Protein AF-A0A916RIY2-F1 (afdb_monomer_lite)

Organism: NCBI:txid2040573

Sequence (69 aa):
MRASLRRDVARHPNDFIVFATEAGALEFFAQHRASVEVETDPRMIERGVLGYSQGKTVVVVPWLTTARF

Structure (mmCIF, N/CA/C/O backbone):
data_AF-A0A916RIY2-F1
#
_entry.id   AF-A0A916RIY2-F1
#
loop_
_atom_site.group_PDB
_atom_site.id
_atom_site.type_symbol
_atom_site.label_atom_id
_atom_site.label_alt_id
_atom_site.label_comp_id
_atom_site.label_asym_id
_atom_site.label_entity_id
_atom_site.label_seq_id
_atom_site.pdbx_PDB_ins_code
_atom_site.Cartn_x
_atom_site.Cartn_y
_atom_site.C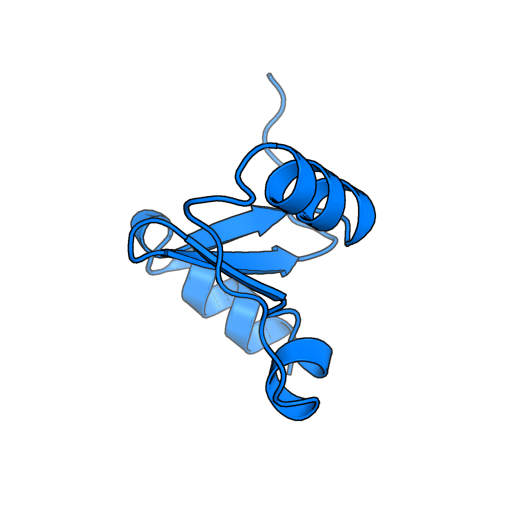artn_z
_atom_site.occupancy
_atom_site.B_iso_or_equiv
_atom_site.auth_seq_id
_atom_site.auth_comp_id
_atom_site.auth_asym_id
_atom_site.auth_atom_id
_atom_site.pdbx_PDB_model_num
ATOM 1 N N . MET A 1 1 ? 9.054 -12.245 7.260 1.00 56.03 1 MET A N 1
ATOM 2 C CA . MET A 1 1 ? 8.716 -10.809 7.432 1.00 56.03 1 MET A CA 1
ATOM 3 C C . MET A 1 1 ? 7.279 -10.444 7.044 1.00 56.03 1 MET A C 1
ATOM 5 O O . MET A 1 1 ? 6.609 -9.839 7.869 1.00 56.03 1 MET A O 1
ATOM 9 N N . ARG A 1 2 ? 6.742 -10.864 5.885 1.00 60.25 2 ARG A N 1
ATOM 10 C CA . ARG A 1 2 ? 5.349 -10.566 5.449 1.00 60.25 2 ARG A CA 1
ATOM 11 C C . ARG A 1 2 ? 4.224 -10.980 6.421 1.00 60.25 2 ARG A C 1
ATOM 13 O O . ARG A 1 2 ? 3.163 -10.368 6.438 1.00 60.25 2 ARG A O 1
ATOM 20 N N . ALA A 1 3 ? 4.457 -11.984 7.269 1.00 62.97 3 ALA A N 1
ATOM 21 C CA . ALA A 1 3 ? 3.513 -12.387 8.318 1.00 62.97 3 ALA A CA 1
ATOM 22 C C . ALA A 1 3 ? 3.361 -11.354 9.457 1.00 62.97 3 ALA A C 1
ATOM 24 O O . ALA A 1 3 ? 2.384 -11.418 10.201 1.00 62.97 3 ALA A O 1
ATOM 25 N N . SER A 1 4 ? 4.316 -10.426 9.622 1.00 79.19 4 SER A N 1
ATOM 26 C CA . SER A 1 4 ? 4.180 -9.316 10.578 1.00 79.19 4 SER A CA 1
ATOM 27 C C . SER A 1 4 ? 3.240 -8.257 10.023 1.00 79.19 4 SER A C 1
ATOM 29 O O . SER A 1 4 ? 2.219 -7.994 10.639 1.00 79.19 4 SER A O 1
ATOM 31 N N . LEU A 1 5 ? 3.492 -7.788 8.794 1.00 83.12 5 LEU A N 1
ATOM 32 C CA . LEU A 1 5 ? 2.664 -6.766 8.153 1.00 83.12 5 LEU A CA 1
ATOM 33 C C . LEU A 1 5 ? 1.195 -7.188 8.052 1.00 83.12 5 LEU A C 1
ATOM 35 O O . LEU A 1 5 ? 0.296 -6.410 8.337 1.00 83.12 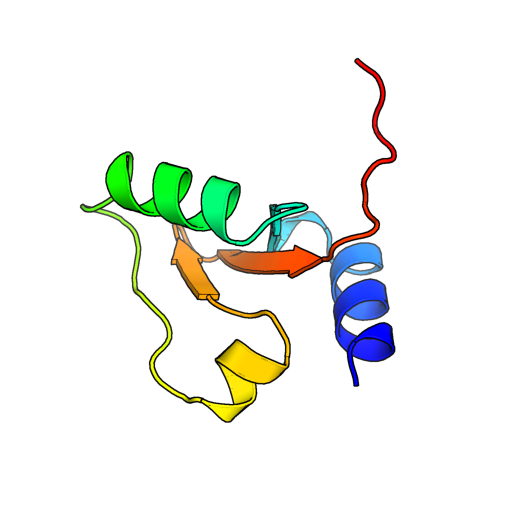5 LEU A O 1
ATOM 39 N N . ARG A 1 6 ? 0.937 -8.461 7.733 1.00 84.25 6 ARG A N 1
ATOM 40 C CA . ARG A 1 6 ? -0.427 -9.005 7.727 1.00 84.25 6 ARG A CA 1
ATOM 41 C C . ARG A 1 6 ? -1.113 -8.905 9.094 1.00 84.25 6 ARG A C 1
ATOM 43 O O . ARG A 1 6 ? -2.302 -8.616 9.153 1.00 84.25 6 ARG A O 1
ATOM 50 N N . ARG A 1 7 ? -0.389 -9.193 10.180 1.00 85.94 7 ARG A N 1
ATOM 51 C CA . ARG A 1 7 ? -0.933 -9.094 11.541 1.00 85.94 7 ARG A CA 1
ATOM 52 C C . ARG A 1 7 ? -1.171 -7.643 11.935 1.00 85.94 7 ARG A C 1
ATOM 54 O O . ARG A 1 7 ? -2.184 -7.376 12.566 1.00 85.94 7 ARG A O 1
ATOM 61 N N . ASP A 1 8 ? -0.288 -6.741 11.530 1.00 86.81 8 ASP A N 1
ATOM 62 C CA . ASP A 1 8 ? -0.420 -5.313 11.817 1.00 86.81 8 ASP A CA 1
ATOM 63 C C . ASP A 1 8 ? -1.641 -4.728 11.090 1.00 86.81 8 ASP A C 1
ATOM 65 O O . ASP A 1 8 ? -2.486 -4.105 11.728 1.00 86.81 8 ASP A O 1
ATOM 69 N N . VAL A 1 9 ? -1.827 -5.071 9.810 1.00 88.38 9 VAL A N 1
ATOM 70 C CA . VAL A 1 9 ? -3.035 -4.739 9.032 1.00 88.38 9 VAL A CA 1
ATOM 71 C C . VAL A 1 9 ? -4.302 -5.295 9.686 1.00 88.38 9 VAL A C 1
ATOM 73 O O . VAL A 1 9 ? -5.299 -4.591 9.793 1.00 88.38 9 VAL A O 1
ATOM 76 N N . ALA A 1 10 ? -4.281 -6.547 10.151 1.00 87.81 10 ALA A N 1
ATOM 77 C CA . ALA A 1 10 ? -5.448 -7.158 10.788 1.00 87.81 10 ALA A CA 1
ATOM 78 C C . ALA A 1 10 ? -5.799 -6.524 12.147 1.00 87.81 10 ALA A C 1
ATOM 80 O O . ALA A 1 10 ? -6.969 -6.498 12.521 1.00 87.81 10 ALA A O 1
ATOM 81 N N . ARG A 1 11 ? -4.803 -6.032 12.896 1.00 90.44 11 ARG A N 1
ATOM 82 C CA . ARG A 1 11 ? -5.011 -5.365 14.192 1.00 90.44 11 ARG A CA 1
ATOM 83 C C . ARG A 1 11 ? -5.437 -3.909 14.046 1.00 90.44 11 ARG A C 1
ATOM 85 O O . ARG A 1 11 ? -6.192 -3.426 14.884 1.00 90.44 11 ARG A O 1
ATOM 92 N N . HIS A 1 12 ? -4.966 -3.233 13.003 1.00 90.44 12 HIS A N 1
ATOM 93 C CA . HIS A 1 12 ? -5.181 -1.804 12.797 1.00 90.44 12 HIS A CA 1
ATOM 94 C C . HIS A 1 12 ? -5.682 -1.506 11.374 1.00 90.44 12 HIS A C 1
ATOM 96 O O . HIS A 1 12 ? -5.050 -0.747 10.645 1.00 90.44 12 HIS A O 1
ATOM 102 N N . PRO A 1 13 ? -6.821 -2.077 10.937 1.00 87.75 13 PRO A N 1
ATOM 103 C CA . PRO A 1 13 ? -7.250 -2.012 9.535 1.00 87.75 13 PRO A CA 1
ATOM 104 C C . PRO A 1 13 ? -7.490 -0.586 9.020 1.00 87.75 13 PRO A C 1
ATOM 106 O O . PRO A 1 13 ? -7.403 -0.344 7.821 1.00 87.75 13 PRO A O 1
ATOM 109 N N . ASN A 1 14 ? -7.767 0.366 9.913 1.00 91.12 14 ASN A N 1
ATOM 110 C CA . ASN A 1 14 ? -8.020 1.759 9.547 1.00 91.12 14 ASN A CA 1
ATOM 111 C C . ASN A 1 14 ? -6.747 2.548 9.211 1.00 91.12 14 ASN A C 1
ATOM 113 O O . ASN A 1 14 ? -6.851 3.578 8.540 1.00 91.12 14 ASN A O 1
ATOM 117 N N . ASP A 1 15 ? -5.579 2.047 9.615 1.00 92.94 15 ASP A N 1
ATOM 118 C CA . ASP A 1 15 ? -4.286 2.722 9.451 1.00 92.94 15 ASP A CA 1
ATOM 119 C C . ASP A 1 15 ? -3.631 2.389 8.099 1.00 92.94 15 ASP A C 1
ATOM 121 O O . ASP A 1 15 ? -2.616 2.982 7.722 1.00 92.94 15 ASP A O 1
ATOM 125 N N . PHE A 1 16 ? -4.219 1.454 7.341 1.00 92.25 16 PHE A N 1
ATOM 126 C CA . PHE A 1 16 ? -3.664 0.948 6.090 1.00 92.25 16 PHE A CA 1
ATOM 127 C C . PHE A 1 16 ? -4.623 1.107 4.911 1.00 92.25 16 PHE A C 1
ATOM 129 O O . PHE A 1 16 ? -5.837 0.950 5.030 1.00 92.25 16 PHE A O 1
ATOM 136 N N . ILE A 1 17 ? -4.047 1.351 3.738 1.00 92.88 17 ILE A N 1
ATOM 137 C CA . ILE A 1 17 ? -4.695 1.156 2.441 1.00 92.88 17 ILE A CA 1
ATOM 138 C C . ILE A 1 17 ? -4.031 -0.071 1.823 1.00 92.88 17 ILE A C 1
ATOM 140 O O . ILE A 1 17 ? -2.835 -0.059 1.533 1.00 92.88 17 ILE A O 1
ATOM 144 N N . VAL A 1 18 ? -4.789 -1.155 1.685 1.00 92.44 18 VAL A N 1
ATOM 145 C CA . VAL A 1 18 ? -4.239 -2.470 1.347 1.00 92.44 18 VAL A CA 1
ATOM 146 C C . VAL A 1 18 ? -4.575 -2.835 -0.088 1.00 92.44 18 VAL A C 1
ATOM 148 O O . VAL A 1 18 ? -5.740 -2.847 -0.476 1.00 92.44 18 VAL A O 1
ATOM 151 N N . PHE A 1 19 ? -3.556 -3.221 -0.845 1.00 92.12 19 PHE A N 1
ATOM 152 C CA . PHE A 1 19 ? -3.685 -3.737 -2.198 1.00 92.12 19 PHE A CA 1
ATOM 153 C C . PHE A 1 19 ? -3.246 -5.199 -2.265 1.00 92.12 19 PHE A C 1
ATOM 155 O O . PHE A 1 19 ? -2.322 -5.632 -1.575 1.00 92.12 19 PHE A O 1
ATOM 162 N N . ALA A 1 20 ? -3.897 -5.979 -3.126 1.00 88.50 20 ALA A N 1
ATOM 163 C CA . ALA A 1 20 ? -3.474 -7.351 -3.406 1.00 88.50 20 ALA A CA 1
ATOM 164 C C . ALA A 1 20 ? -2.253 -7.397 -4.344 1.00 88.50 20 ALA A C 1
ATOM 166 O O . ALA A 1 20 ? -1.483 -8.353 -4.315 1.00 88.50 20 ALA A O 1
ATOM 167 N N . THR A 1 21 ? -2.054 -6.368 -5.168 1.00 89.44 21 THR A N 1
ATOM 168 C CA . THR A 1 21 ? -0.978 -6.306 -6.163 1.00 89.44 21 THR A CA 1
ATOM 169 C C . THR A 1 21 ? -0.296 -4.945 -6.145 1.00 89.44 21 THR A C 1
ATOM 171 O O . THR A 1 21 ? -0.916 -3.930 -5.830 1.00 89.44 21 THR A O 1
ATOM 174 N N . GLU A 1 22 ? 0.983 -4.918 -6.523 1.00 88.06 22 GLU A N 1
ATOM 175 C CA . GLU A 1 22 ? 1.724 -3.665 -6.718 1.00 88.06 22 GLU A CA 1
ATOM 176 C C . GLU A 1 22 ? 1.098 -2.822 -7.828 1.00 88.06 22 GLU A C 1
ATOM 178 O O . GLU A 1 22 ? 0.958 -1.617 -7.665 1.00 88.06 22 GLU A O 1
ATOM 183 N N . ALA A 1 23 ? 0.622 -3.453 -8.907 1.00 90.00 23 ALA A N 1
ATOM 184 C CA . ALA A 1 23 ? -0.070 -2.757 -9.989 1.00 90.00 23 ALA A CA 1
ATOM 185 C C . ALA A 1 23 ? -1.278 -1.945 -9.485 1.00 90.00 23 ALA A C 1
ATOM 187 O O . ALA A 1 23 ? -1.395 -0.771 -9.820 1.00 90.00 23 ALA A O 1
ATOM 188 N N . GLY A 1 24 ? -2.119 -2.523 -8.617 1.00 90.44 24 GLY A N 1
ATOM 189 C CA . GLY A 1 24 ? -3.268 -1.804 -8.054 1.00 90.44 24 GLY A CA 1
ATOM 190 C C . GLY A 1 24 ? -2.861 -0.626 -7.162 1.00 90.44 24 GLY A C 1
ATOM 191 O O . GLY A 1 24 ? -3.482 0.434 -7.210 1.00 90.44 24 GLY A O 1
ATOM 192 N N . ALA A 1 25 ? -1.781 -0.773 -6.391 1.00 90.81 25 ALA A N 1
ATOM 193 C CA . ALA A 1 25 ? -1.244 0.327 -5.593 1.00 90.81 25 ALA A CA 1
ATOM 194 C C . ALA A 1 25 ? -0.658 1.451 -6.469 1.00 90.81 25 ALA A C 1
ATOM 196 O O . ALA A 1 25 ? -0.844 2.630 -6.173 1.00 90.81 25 ALA A O 1
ATOM 197 N N . LEU A 1 26 ? 0.011 1.100 -7.571 1.00 90.62 26 LEU A N 1
ATOM 198 C CA . LEU A 1 26 ? 0.562 2.069 -8.519 1.00 90.62 26 LEU A CA 1
ATOM 199 C C . LEU A 1 26 ? -0.540 2.826 -9.275 1.00 90.62 26 LEU A C 1
ATOM 201 O O . LEU A 1 26 ? -0.424 4.037 -9.463 1.00 90.62 26 LEU A O 1
ATOM 205 N N . GLU A 1 27 ? -1.630 2.158 -9.659 1.00 93.25 27 GLU A N 1
ATOM 206 C CA . GLU A 1 27 ? -2.812 2.827 -10.221 1.00 93.25 27 GLU A CA 1
ATOM 207 C C . GLU A 1 27 ? -3.429 3.810 -9.220 1.00 93.25 27 GLU A C 1
ATOM 209 O O . GLU A 1 27 ? -3.734 4.951 -9.574 1.00 93.25 27 GLU A O 1
ATOM 214 N N . PHE A 1 28 ? -3.543 3.409 -7.950 1.00 92.38 28 PHE A N 1
ATOM 215 C CA . PHE A 1 28 ? -3.996 4.298 -6.883 1.00 92.38 28 PHE A CA 1
ATOM 216 C C . PHE A 1 28 ? -3.094 5.535 -6.749 1.00 92.38 28 PHE A C 1
ATOM 218 O O . PHE A 1 28 ? -3.606 6.654 -6.668 1.00 92.38 28 PHE A O 1
ATOM 225 N N . PHE A 1 29 ? -1.769 5.368 -6.803 1.00 92.88 29 PHE A N 1
ATOM 226 C CA . PHE A 1 29 ? -0.815 6.484 -6.776 1.00 92.88 29 PHE A CA 1
ATOM 227 C C . PHE A 1 29 ? -0.968 7.417 -7.975 1.00 92.88 29 PHE A C 1
ATOM 229 O O . PHE A 1 29 ? -0.919 8.636 -7.811 1.00 92.88 29 PHE A O 1
ATOM 236 N N . ALA A 1 30 ? -1.194 6.869 -9.169 1.00 91.88 30 ALA A N 1
ATOM 237 C CA . ALA A 1 30 ? -1.421 7.669 -10.366 1.00 91.88 30 ALA A CA 1
ATOM 238 C C . ALA A 1 30 ? -2.685 8.538 -10.241 1.00 91.88 30 ALA A C 1
ATOM 240 O O . ALA A 1 30 ? -2.663 9.710 -10.620 1.00 91.88 30 ALA A O 1
ATOM 241 N N . GLN A 1 31 ? -3.758 7.994 -9.660 1.00 92.56 31 GLN A N 1
ATOM 242 C CA . GLN A 1 31 ? -5.022 8.708 -9.446 1.00 92.56 31 GLN A CA 1
ATOM 243 C C . GLN A 1 31 ? -4.945 9.753 -8.320 1.00 92.56 31 GLN A C 1
ATOM 245 O O . GLN A 1 31 ? -5.600 10.789 -8.400 1.00 92.56 31 GLN A O 1
ATOM 250 N N . HIS A 1 32 ? -4.125 9.513 -7.293 1.00 89.69 32 HIS A N 1
ATOM 251 C CA . HIS A 1 32 ? -4.044 10.344 -6.083 1.00 89.69 32 HIS A CA 1
ATOM 252 C C . HIS A 1 32 ? -2.712 11.091 -5.959 1.00 89.69 32 HIS A C 1
ATOM 254 O O . HIS A 1 32 ? -2.283 11.430 -4.858 1.00 89.69 32 HIS A O 1
ATOM 260 N N . ARG A 1 33 ? -2.053 11.378 -7.086 1.00 81.00 33 ARG A N 1
ATOM 261 C CA . ARG A 1 33 ? -0.682 11.912 -7.144 1.00 81.00 33 ARG A CA 1
ATOM 262 C C . ARG A 1 33 ? -0.442 13.172 -6.299 1.00 81.00 33 ARG A C 1
ATOM 264 O O . ARG A 1 33 ? 0.676 13.395 -5.857 1.00 81.00 33 ARG A O 1
ATOM 271 N N . ALA A 1 34 ? -1.470 13.989 -6.072 1.00 85.81 34 ALA A N 1
ATOM 272 C CA . ALA A 1 34 ? -1.383 15.203 -5.254 1.00 85.81 34 ALA A CA 1
ATOM 273 C C . ALA A 1 34 ? -1.390 14.942 -3.733 1.00 85.81 34 ALA A C 1
ATOM 275 O O . ALA A 1 34 ? -1.173 15.864 -2.952 1.00 85.81 34 ALA A O 1
ATOM 276 N N . SER A 1 35 ? -1.694 13.720 -3.295 1.00 86.50 35 SER A N 1
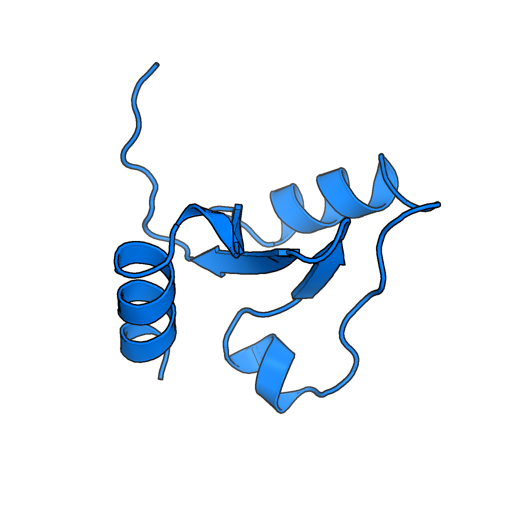ATOM 277 C CA . SER A 1 35 ? -1.950 13.375 -1.887 1.00 86.50 35 SER A CA 1
ATOM 278 C C . SER A 1 35 ? -1.297 12.053 -1.473 1.00 86.50 35 SER A C 1
ATOM 280 O O . SER A 1 35 ? -1.700 11.438 -0.481 1.00 86.50 35 SER A O 1
ATOM 282 N N . VAL A 1 36 ? -0.325 11.598 -2.261 1.00 90.12 36 VAL A N 1
ATOM 283 C CA . VAL A 1 36 ? 0.419 10.359 -2.055 1.00 90.12 36 VAL A CA 1
ATOM 284 C C . VAL A 1 36 ? 1.904 10.678 -1.998 1.00 90.12 36 VAL A C 1
ATOM 286 O O . VAL A 1 36 ? 2.436 11.350 -2.880 1.00 90.12 36 VAL A O 1
ATOM 289 N N . GLU A 1 37 ? 2.572 10.118 -0.999 1.00 93.38 37 GLU A N 1
ATOM 290 C CA . GLU A 1 37 ? 4.024 10.119 -0.865 1.00 93.38 37 GLU A CA 1
ATOM 291 C C . GLU A 1 37 ? 4.546 8.701 -1.102 1.00 93.38 37 GLU A C 1
ATOM 293 O O . GLU A 1 37 ? 4.065 7.750 -0.486 1.00 93.38 37 GLU A O 1
ATOM 298 N N . VAL A 1 38 ? 5.503 8.547 -2.018 1.00 91.44 38 VAL A N 1
ATOM 299 C CA . VAL A 1 38 ? 6.068 7.239 -2.384 1.00 91.44 38 VAL A CA 1
ATOM 300 C C . VAL A 1 38 ? 7.196 6.878 -1.419 1.00 91.44 38 VAL A C 1
ATOM 302 O O . VAL A 1 38 ? 8.072 7.699 -1.150 1.00 91.44 38 VAL A O 1
ATOM 305 N N . GLU A 1 39 ? 7.183 5.645 -0.916 1.00 93.81 39 GLU A N 1
ATOM 306 C CA . GLU A 1 39 ? 8.248 5.121 -0.059 1.00 93.81 39 GLU A CA 1
ATOM 307 C C . GLU A 1 39 ? 9.540 4.927 -0.865 1.00 93.81 39 GLU A C 1
ATOM 309 O O . GLU A 1 39 ? 9.517 4.457 -2.003 1.00 93.81 39 GLU A O 1
ATOM 314 N N . THR A 1 40 ? 10.674 5.286 -0.265 1.00 91.81 40 THR A N 1
ATOM 315 C CA . THR A 1 40 ? 11.999 5.198 -0.898 1.00 91.81 40 THR A CA 1
ATOM 316 C C . THR A 1 40 ? 12.962 4.290 -0.140 1.00 91.81 40 THR A C 1
ATOM 318 O O . THR A 1 40 ? 13.970 3.887 -0.721 1.00 91.81 40 THR A O 1
ATOM 321 N N . ASP A 1 41 ? 12.669 3.909 1.115 1.00 92.75 41 ASP A N 1
ATOM 322 C CA . ASP A 1 41 ? 13.484 2.926 1.833 1.00 92.75 41 ASP A CA 1
ATOM 323 C C . ASP A 1 41 ? 13.240 1.522 1.241 1.00 92.75 41 ASP A C 1
ATOM 325 O O . ASP A 1 41 ? 12.146 0.960 1.389 1.00 92.75 41 ASP A O 1
ATOM 329 N N . PRO A 1 42 ? 14.255 0.896 0.614 1.00 88.31 42 PRO A N 1
ATOM 330 C CA . PRO A 1 42 ? 14.106 -0.415 -0.012 1.00 88.31 42 PRO A CA 1
ATOM 331 C C . PRO A 1 42 ? 13.675 -1.497 0.983 1.00 88.31 42 PRO A C 1
ATOM 333 O O . PRO A 1 42 ? 12.951 -2.415 0.612 1.00 88.31 42 PRO A O 1
ATOM 336 N N . ARG A 1 43 ? 14.027 -1.376 2.269 1.00 90.19 43 ARG A N 1
ATOM 337 C CA . ARG A 1 43 ? 13.620 -2.339 3.306 1.00 90.19 43 ARG A CA 1
ATOM 338 C C . ARG A 1 43 ? 12.125 -2.262 3.599 1.00 90.19 43 ARG A C 1
ATOM 340 O O . ARG A 1 43 ? 11.530 -3.259 4.012 1.00 90.19 43 ARG A O 1
ATOM 347 N N . MET A 1 44 ? 11.521 -1.087 3.431 1.00 89.50 44 MET A N 1
ATOM 348 C CA . MET A 1 44 ? 10.080 -0.880 3.586 1.00 89.50 44 MET A CA 1
ATOM 349 C C . MET A 1 44 ? 9.338 -1.403 2.354 1.00 89.50 44 MET A C 1
ATOM 351 O O . MET A 1 44 ? 8.371 -2.156 2.500 1.00 89.50 44 MET A O 1
ATOM 355 N N . ILE A 1 45 ? 9.874 -1.139 1.161 1.00 88.75 45 ILE A N 1
ATOM 356 C CA . ILE A 1 45 ? 9.363 -1.678 -0.107 1.00 88.75 45 ILE A CA 1
ATOM 357 C C . ILE A 1 45 ? 9.379 -3.212 -0.099 1.00 88.75 45 ILE A C 1
ATOM 359 O O . ILE A 1 45 ? 8.355 -3.843 -0.358 1.00 88.75 45 ILE A O 1
ATOM 363 N N . GLU A 1 46 ? 10.483 -3.841 0.313 1.00 88.19 46 GLU A N 1
ATOM 364 C CA . GLU A 1 46 ? 10.594 -5.305 0.444 1.00 88.19 46 GLU A CA 1
ATOM 365 C C . GLU A 1 46 ? 9.580 -5.901 1.434 1.00 88.19 46 GLU A C 1
ATOM 367 O O . GLU A 1 46 ? 9.126 -7.045 1.291 1.00 88.19 46 GLU A O 1
ATOM 372 N N . ARG A 1 47 ? 9.192 -5.128 2.455 1.00 86.06 47 ARG A N 1
ATOM 373 C CA . ARG A 1 47 ? 8.141 -5.521 3.404 1.00 86.06 47 ARG A CA 1
ATOM 374 C C . ARG A 1 47 ? 6.740 -5.395 2.815 1.00 86.06 47 ARG A C 1
ATOM 376 O O . ARG A 1 47 ? 5.833 -6.021 3.362 1.00 86.06 47 ARG A O 1
ATOM 383 N N . GLY A 1 48 ? 6.586 -4.683 1.703 1.00 89.31 48 GLY A N 1
ATOM 384 C CA . GLY A 1 48 ? 5.326 -4.421 1.020 1.00 89.31 48 GLY A CA 1
ATOM 385 C C . GLY A 1 48 ? 4.738 -3.049 1.334 1.00 89.31 48 GLY A C 1
ATOM 386 O O . GLY A 1 48 ? 3.557 -2.864 1.084 1.00 89.31 48 GLY A O 1
ATOM 387 N N . VAL A 1 49 ? 5.502 -2.111 1.900 1.00 92.19 49 VAL A N 1
ATOM 388 C CA . VAL A 1 49 ? 5.077 -0.716 2.101 1.00 92.19 49 VAL A CA 1
ATOM 389 C C . VAL A 1 49 ? 5.494 0.092 0.880 1.00 92.19 49 VAL A 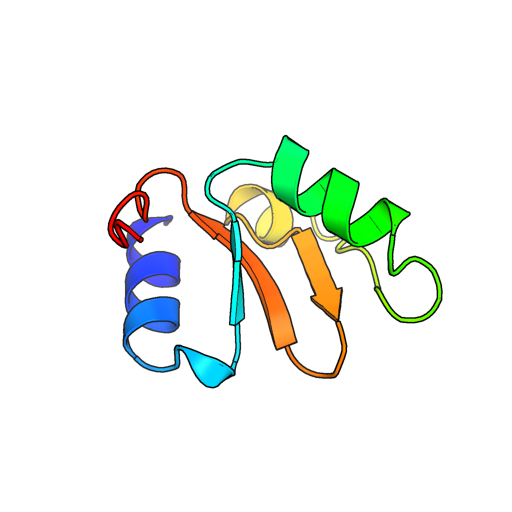C 1
ATOM 391 O O . VAL A 1 49 ? 6.676 0.142 0.560 1.00 92.19 49 VAL A O 1
ATOM 394 N N . LEU A 1 50 ? 4.535 0.708 0.192 1.00 92.94 50 LEU A N 1
ATOM 395 C CA . LEU A 1 50 ? 4.797 1.444 -1.049 1.00 92.94 50 LEU A CA 1
ATOM 396 C C . LEU A 1 50 ? 4.701 2.959 -0.889 1.00 92.94 50 LEU A C 1
ATOM 398 O O . LEU A 1 50 ? 5.168 3.695 -1.755 1.00 92.94 50 LEU A O 1
ATOM 402 N N . GLY A 1 51 ? 4.098 3.438 0.195 1.00 93.56 51 GLY A N 1
ATOM 403 C CA . GLY A 1 51 ? 3.959 4.866 0.430 1.00 93.56 51 GLY A CA 1
ATOM 404 C C . GLY A 1 51 ? 2.918 5.201 1.481 1.00 93.56 51 GLY A C 1
ATOM 405 O O . GLY A 1 51 ? 2.463 4.336 2.229 1.00 93.56 51 GLY A O 1
ATOM 406 N N . TYR A 1 52 ? 2.521 6.465 1.500 1.00 93.75 52 TYR A N 1
ATOM 407 C CA . TYR A 1 52 ? 1.600 7.032 2.474 1.00 93.75 52 TYR A CA 1
ATOM 408 C C . TYR A 1 52 ? 0.571 7.907 1.765 1.00 93.75 52 TYR A C 1
ATOM 410 O O . TYR A 1 52 ? 0.875 8.579 0.780 1.00 93.75 52 TYR A O 1
ATOM 418 N N . SER A 1 53 ? -0.668 7.891 2.249 1.00 93.88 53 SER A N 1
ATOM 419 C CA . SER A 1 53 ? -1.727 8.756 1.737 1.00 93.88 53 SER A CA 1
ATOM 420 C C . SER A 1 53 ? -2.741 9.067 2.822 1.00 93.88 53 SER A C 1
ATOM 422 O O . SER A 1 53 ? -3.220 8.161 3.499 1.00 93.88 53 SER A O 1
ATOM 424 N N . GLN A 1 54 ? -3.073 10.351 2.985 1.00 90.19 54 GLN A N 1
ATOM 425 C CA . GLN A 1 54 ? -4.085 10.817 3.945 1.00 90.19 54 GLN A CA 1
ATOM 426 C C . GLN A 1 54 ? -3.863 10.283 5.378 1.00 90.19 54 GLN A C 1
ATOM 428 O O . GLN A 1 54 ? -4.810 9.915 6.069 1.00 90.19 54 GLN A O 1
ATOM 433 N N . GLY A 1 55 ? -2.602 10.194 5.816 1.00 90.38 55 GLY A N 1
ATOM 434 C CA . GLY A 1 55 ? -2.237 9.661 7.135 1.00 90.38 55 GLY A CA 1
ATOM 435 C C . GLY A 1 55 ? -2.289 8.133 7.258 1.00 90.38 55 GLY A C 1
ATOM 436 O O . GLY A 1 55 ? -2.103 7.615 8.355 1.00 90.38 55 GLY A O 1
ATOM 437 N N . LYS A 1 56 ? -2.520 7.406 6.158 1.00 92.62 56 LYS A N 1
ATOM 438 C CA . LYS A 1 56 ? -2.529 5.938 6.105 1.00 92.62 56 LYS A CA 1
ATOM 439 C C . LYS A 1 56 ? -1.325 5.396 5.353 1.00 92.62 56 LYS A C 1
ATOM 441 O O . LYS A 1 56 ? -0.834 6.022 4.415 1.00 92.62 56 LYS A O 1
ATOM 446 N N . THR A 1 57 ? -0.899 4.193 5.718 1.00 94.31 57 THR A N 1
ATOM 447 C CA . THR A 1 57 ? 0.196 3.490 5.038 1.00 94.31 57 THR A CA 1
ATOM 448 C C . THR A 1 57 ? -0.355 2.657 3.885 1.00 94.31 57 THR A C 1
ATOM 450 O O . THR A 1 57 ? -1.248 1.830 4.074 1.00 94.31 57 THR A O 1
ATOM 453 N N . VAL A 1 58 ? 0.183 2.844 2.684 1.00 94.00 58 VAL A N 1
ATOM 454 C CA . VAL A 1 58 ? -0.189 2.077 1.495 1.00 94.00 58 VAL A CA 1
ATOM 455 C C . VAL A 1 58 ? 0.674 0.829 1.398 1.00 94.00 58 VAL A C 1
ATOM 457 O O . VAL A 1 58 ? 1.901 0.914 1.329 1.00 94.00 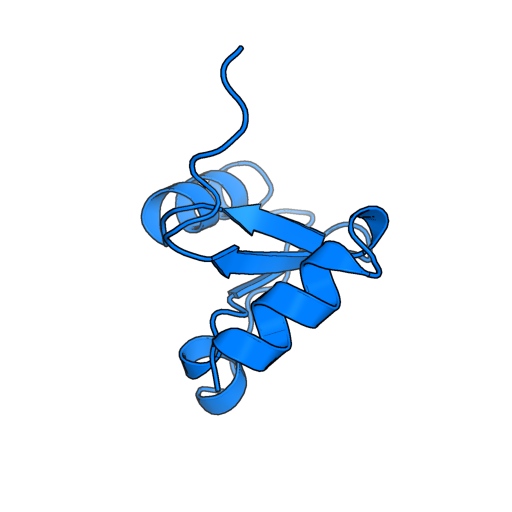58 VAL A O 1
ATOM 460 N N . VAL A 1 59 ? 0.031 -0.338 1.403 1.00 93.56 59 VAL A N 1
ATOM 461 C CA . VAL A 1 59 ? 0.717 -1.629 1.496 1.00 93.56 59 VAL A CA 1
ATOM 462 C C . VAL A 1 59 ? 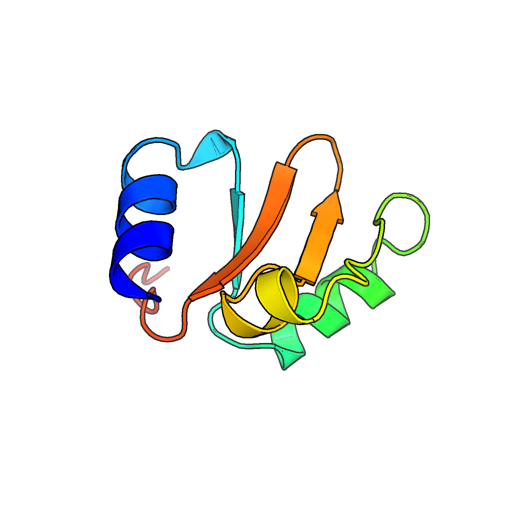0.200 -2.654 0.496 1.00 93.56 59 VAL A C 1
ATOM 464 O O . VAL A 1 59 ? -0.980 -2.669 0.156 1.00 93.56 59 VAL A O 1
ATOM 467 N N . VAL A 1 60 ? 1.072 -3.571 0.080 1.00 91.44 60 VAL A N 1
ATOM 468 C CA . VAL A 1 60 ? 0.736 -4.720 -0.763 1.00 91.44 60 VAL A CA 1
ATOM 469 C C . VAL A 1 60 ? 0.805 -6.008 0.045 1.00 91.44 60 VAL A C 1
ATOM 471 O O . VAL A 1 60 ? 1.857 -6.411 0.547 1.00 91.44 60 VAL A O 1
ATOM 474 N N . VAL A 1 61 ? -0.331 -6.697 0.138 1.00 87.81 61 VAL A N 1
ATOM 475 C CA . VAL A 1 61 ? -0.477 -7.973 0.843 1.00 87.81 61 VAL A CA 1
ATOM 476 C C . VAL A 1 61 ? -1.154 -8.985 -0.101 1.00 87.81 61 VAL A C 1
ATOM 478 O O . VAL A 1 61 ? -2.382 -9.061 -0.125 1.00 87.81 61 VAL A O 1
ATOM 481 N N . PRO A 1 62 ? -0.382 -9.820 -0.837 1.00 71.62 62 PRO A N 1
ATOM 482 C CA . PRO A 1 62 ? -0.860 -10.626 -1.980 1.00 71.62 62 PRO A CA 1
ATOM 483 C C . PRO A 1 62 ? -1.916 -11.716 -1.727 1.00 71.62 62 PRO A C 1
ATOM 485 O O . PRO A 1 62 ? -2.196 -12.513 -2.612 1.00 71.62 62 PRO A O 1
ATOM 488 N N . TRP A 1 63 ? -2.475 -11.798 -0.519 1.00 64.06 63 TRP A N 1
ATOM 489 C CA . TRP A 1 63 ? -3.397 -12.863 -0.102 1.00 64.06 63 TRP A CA 1
ATOM 490 C C . TRP A 1 63 ? -4.616 -12.336 0.661 1.00 64.06 63 TRP A C 1
ATOM 492 O O . TRP A 1 63 ? -5.402 -13.130 1.164 1.00 64.06 63 TRP A O 1
ATOM 502 N N . LEU A 1 64 ? -4.790 -11.012 0.747 1.00 56.22 64 LEU A N 1
ATOM 503 C CA . LEU A 1 64 ? -6.037 -10.391 1.208 1.00 56.22 64 LEU A CA 1
ATOM 504 C C . LEU A 1 64 ? -7.079 -10.332 0.076 1.00 56.22 64 LEU A C 1
ATOM 506 O O . LEU A 1 64 ? -7.895 -9.422 -0.000 1.00 56.22 64 LEU A O 1
ATOM 510 N N . THR A 1 65 ? -7.092 -11.346 -0.788 1.00 48.03 65 THR A N 1
ATOM 511 C CA . THR A 1 65 ? -8.196 -11.649 -1.702 1.00 48.03 65 THR A CA 1
ATOM 512 C C . THR A 1 65 ? -9.329 -12.312 -0.910 1.00 48.03 65 THR A C 1
ATOM 514 O O . THR A 1 65 ? -9.755 -13.423 -1.205 1.00 48.03 65 THR A O 1
ATOM 517 N N . THR A 1 66 ? -9.802 -11.650 0.147 1.00 49.66 66 THR A N 1
ATOM 518 C CA . THR A 1 66 ? -10.967 -12.105 0.914 1.00 49.66 66 THR A CA 1
ATOM 519 C C . THR A 1 66 ? -11.828 -10.923 1.337 1.00 49.66 66 THR A C 1
ATOM 521 O O . THR A 1 66 ? -12.029 -10.660 2.514 1.00 49.66 66 THR A O 1
ATOM 524 N N . ALA A 1 67 ? -12.375 -10.222 0.353 1.00 40.91 67 ALA A N 1
ATOM 525 C CA . ALA A 1 67 ? -13.697 -9.627 0.479 1.00 40.91 67 ALA A CA 1
ATOM 526 C C . ALA A 1 67 ? -14.351 -9.696 -0.901 1.00 40.91 67 ALA A C 1
ATOM 528 O O . ALA A 1 67 ? -14.114 -8.864 -1.771 1.00 40.91 67 ALA A O 1
ATOM 529 N N . ARG A 1 68 ? -15.110 -10.779 -1.106 1.00 39.50 68 ARG A N 1
ATOM 530 C CA . ARG A 1 68 ? -16.188 -10.825 -2.094 1.00 39.50 68 ARG A CA 1
ATOM 531 C C . ARG A 1 68 ? -17.067 -9.588 -1.872 1.00 39.50 68 ARG A C 1
ATOM 533 O O . ARG A 1 68 ? -17.537 -9.407 -0.750 1.00 39.50 68 ARG A O 1
ATOM 540 N N . PHE A 1 69 ? -17.268 -8.791 -2.913 1.00 39.00 69 PHE A N 1
ATOM 541 C CA . PHE A 1 69 ? -18.504 -8.030 -3.077 1.00 39.00 69 PHE A CA 1
ATOM 542 C C . PHE A 1 69 ? -19.476 -8.887 -3.886 1.00 39.00 69 PHE A C 1
ATOM 544 O O . PHE A 1 69 ? -18.985 -9.630 -4.772 1.00 39.00 69 PHE A O 1
#

Secondary structure (DSSP, 8-state):
-HHHHHHHHHH-GGGEEEESSHHHHHHHHHHTTTSEEE---HHHHHHTEEEEETTEEEEE-TT------

Foldseek 3Di:
DLVVVVVVCVVCVVQEDEDLDPVVLVVVCVVPVVFWDADDPVVCVVNFFGTDGPNHTYGHRNPPPPDDD

Radius of gyration: 11.49 Å; chains: 1; bounding box: 33×28×25 Å

pLDDT: mean 84.26, std 14.35, range [39.0, 94.31]